Protein AF-A0A183CXK2-F1 (afdb_monomer_lite)

Secondary structure (DSSP, 8-state):
-----------------------------------HHHHHHHHHHHHHHHHHHHHHHHHHHHHHH-TTHHHHHHH-HHHHHHHHHHHHHHHHHHHHHHHHTS-SS-----S-----S----T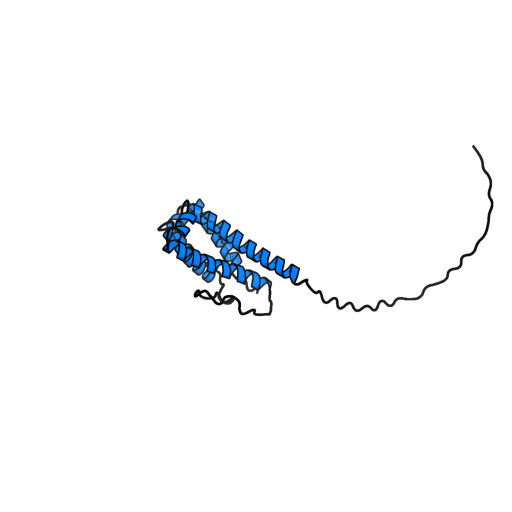TS--HHHHHHHHHHHHHHHHHHHSTTHHHHHHH-HHHHHHHHHHH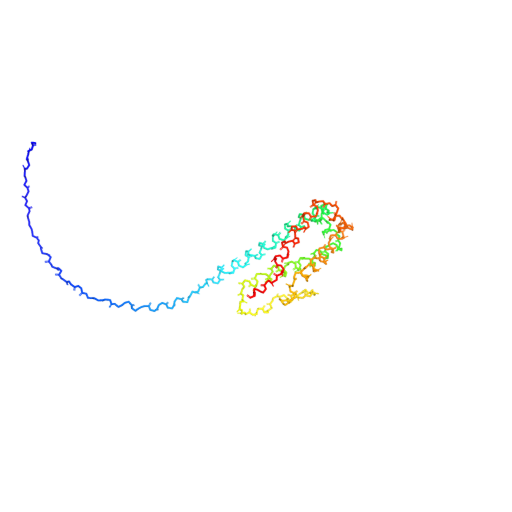HHHHHHH------

Organism: NCBI:txid637853

Sequence (180 aa):
MSAALQNSESNGLVPLPLQGTNDEDSNRNGKSAIDSSEFSGVLQSNLQNCRDTLLDKFENLANQLSAGWKYHITNTEGIREAWLSFEDFYTEICSLGNSINRTRGHSVNSLFSGSQYNQLDENSRTPERCQELLMEKVGAIAGKLLPNWLFAIANTEELAETWNDFERYFQQICVLDRGK

Foldseek 3Di:
DDDDDDDDDDDDDDDDDDDDDDDDDDPPPPPPPPPPVVVVVVLVVQLVVQVVVLVVLLVQLLCVLAPPLVVCLVPPPQLVVLVVVVVVVSNLLSNVLSCVVPDPDDDDDDDDPDDPDDNCPLVNLDLVSLLVVCCVSSVSNSCVSHPVLVVVLVPPPSSVVSVVVSSVSSNVSRHDDPDD

Structure (mmCIF, N/CA/C/O backbone):
data_AF-A0A183CXK2-F1
#
_entry.id   AF-A0A183CXK2-F1
#
loop_
_atom_site.group_PDB
_atom_site.id
_atom_site.type_symbol
_atom_site.label_atom_id
_atom_site.label_alt_id
_atom_site.label_comp_id
_atom_site.label_asym_id
_atom_site.label_entity_id
_atom_site.label_seq_id
_atom_site.pdbx_PDB_ins_code
_atom_site.Cartn_x
_atom_site.Cartn_y
_atom_site.Cartn_z
_atom_site.occupancy
_atom_site.B_iso_or_equiv
_atom_site.auth_seq_id
_atom_site.auth_comp_id
_atom_site.auth_asym_id
_atom_site.auth_atom_id
_atom_site.pdbx_PDB_model_num
ATOM 1 N N . MET A 1 1 ? 93.962 -1.992 2.804 1.00 38.25 1 MET A N 1
ATOM 2 C CA . MET A 1 1 ? 95.111 -2.920 2.737 1.00 38.25 1 MET A CA 1
ATOM 3 C C . MET A 1 1 ? 94.533 -4.245 2.250 1.00 38.25 1 MET A C 1
ATOM 5 O O . MET A 1 1 ? 93.747 -4.817 2.985 1.00 38.25 1 MET A O 1
ATOM 9 N N . SER A 1 2 ? 94.487 -4.465 0.927 1.00 34.78 2 SER A N 1
ATOM 10 C CA . SER A 1 2 ? 95.464 -5.265 0.136 1.00 34.78 2 SER A CA 1
ATOM 11 C C . SER A 1 2 ? 95.323 -6.766 0.443 1.00 34.78 2 SER A C 1
ATOM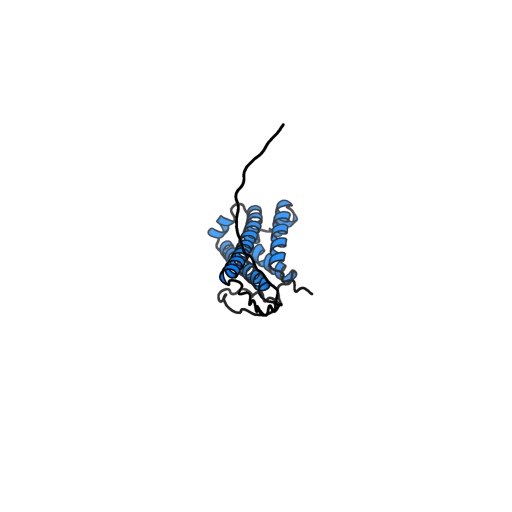 13 O O . SER A 1 2 ? 95.346 -7.100 1.616 1.00 34.78 2 SER A O 1
ATOM 15 N N . ALA A 1 3 ? 95.220 -7.743 -0.464 1.00 35.44 3 ALA A N 1
ATOM 16 C CA . ALA A 1 3 ? 95.180 -7.903 -1.929 1.00 35.44 3 ALA A CA 1
ATOM 17 C C . ALA A 1 3 ? 94.685 -9.372 -2.181 1.00 35.44 3 ALA A C 1
ATOM 19 O O . ALA A 1 3 ? 94.844 -10.190 -1.280 1.00 35.44 3 ALA A O 1
ATOM 20 N N . ALA A 1 4 ? 93.878 -9.699 -3.210 1.00 37.59 4 ALA A N 1
ATOM 21 C CA . ALA A 1 4 ? 94.252 -10.288 -4.530 1.00 37.59 4 ALA A CA 1
ATOM 22 C C . ALA A 1 4 ? 94.964 -11.676 -4.414 1.00 37.59 4 ALA A C 1
ATOM 24 O O . ALA A 1 4 ? 95.868 -11.783 -3.599 1.00 37.59 4 ALA A O 1
ATOM 25 N N . LEU A 1 5 ? 94.681 -12.799 -5.109 1.00 41.25 5 LEU A N 1
ATOM 26 C CA . LEU A 1 5 ? 94.337 -13.182 -6.509 1.00 41.25 5 LEU A CA 1
ATOM 27 C C . LEU A 1 5 ? 94.055 -14.727 -6.520 1.00 41.25 5 LEU A C 1
ATOM 29 O O . LEU A 1 5 ? 94.471 -15.380 -5.570 1.00 41.25 5 LEU A O 1
ATOM 33 N N . GLN A 1 6 ? 93.329 -15.403 -7.436 1.00 41.69 6 GLN A N 1
ATOM 34 C CA . GLN A 1 6 ? 93.589 -15.804 -8.854 1.00 41.69 6 GLN A CA 1
ATOM 35 C C . GLN A 1 6 ? 92.376 -16.700 -9.278 1.00 41.69 6 GLN A C 1
ATOM 37 O O . GLN A 1 6 ? 91.977 -17.532 -8.470 1.00 41.69 6 GLN A O 1
ATOM 42 N N . ASN A 1 7 ? 91.599 -16.522 -10.361 1.00 34.16 7 ASN A N 1
ATOM 43 C CA . ASN A 1 7 ? 91.781 -16.599 -11.833 1.00 34.16 7 ASN A CA 1
ATOM 44 C C . ASN A 1 7 ? 92.072 -17.981 -12.478 1.00 34.16 7 ASN A C 1
ATOM 46 O O . ASN A 1 7 ? 93.158 -18.525 -12.313 1.00 34.16 7 ASN A O 1
ATOM 50 N N . SER A 1 8 ? 91.115 -18.465 -13.294 1.00 36.56 8 SER A N 1
ATOM 51 C CA . SER A 1 8 ? 91.232 -19.070 -14.657 1.00 36.56 8 SER A CA 1
ATOM 52 C C . SER A 1 8 ? 89.792 -19.344 -15.179 1.00 36.56 8 SER A C 1
ATOM 54 O O . SER A 1 8 ? 89.009 -19.951 -14.458 1.00 36.56 8 SER A O 1
ATOM 56 N N . GLU A 1 9 ? 89.236 -18.659 -16.197 1.00 37.38 9 GLU A N 1
ATOM 57 C CA . GLU A 1 9 ? 89.395 -18.772 -17.675 1.00 37.38 9 GLU A CA 1
ATOM 58 C C . GLU A 1 9 ? 89.082 -20.192 -18.225 1.00 37.38 9 GLU A C 1
ATOM 60 O O . GLU A 1 9 ? 89.578 -21.165 -17.681 1.00 37.38 9 GLU A O 1
ATOM 65 N N . SER A 1 10 ? 88.305 -20.436 -19.297 1.00 36.66 10 SER A N 1
ATOM 66 C CA . SER A 1 10 ? 87.917 -19.587 -20.433 1.00 36.66 10 SER A CA 1
ATOM 67 C C . SER A 1 10 ? 86.829 -20.235 -21.333 1.00 36.66 10 SER A C 1
ATOM 69 O O . SER A 1 10 ? 86.645 -21.449 -21.296 1.00 36.66 10 SER A O 1
ATOM 71 N N . ASN A 1 11 ? 86.268 -19.407 -22.233 1.00 33.56 11 ASN A N 1
ATOM 72 C CA . ASN A 1 11 ? 85.633 -19.693 -23.544 1.00 33.56 11 ASN A CA 1
ATOM 73 C C . ASN A 1 11 ? 84.235 -20.359 -23.588 1.00 33.56 11 ASN A C 1
ATOM 75 O O . ASN A 1 11 ? 84.015 -21.400 -22.993 1.00 33.56 11 ASN A O 1
ATOM 79 N N . GLY A 1 12 ? 83.241 -19.894 -24.356 1.00 28.77 12 GLY A N 1
ATOM 80 C CA . GLY A 1 12 ? 83.167 -18.832 -25.364 1.00 28.77 12 GLY A CA 1
ATOM 81 C C . GLY A 1 12 ? 81.924 -19.018 -26.265 1.00 28.77 12 GLY A C 1
ATOM 82 O O . GLY A 1 12 ? 81.328 -20.090 -26.268 1.00 28.77 12 GLY A O 1
ATOM 83 N N . LEU A 1 13 ? 81.620 -17.979 -27.059 1.00 32.19 13 LEU A N 1
ATOM 84 C CA . LEU A 1 13 ? 80.735 -17.912 -28.248 1.00 32.19 13 LEU A CA 1
ATOM 85 C C . LEU A 1 13 ? 79.228 -17.598 -28.081 1.00 32.19 13 LEU A C 1
ATOM 87 O O . LEU A 1 13 ? 78.377 -18.465 -27.918 1.00 32.19 13 LEU A O 1
ATOM 91 N N . VAL A 1 14 ? 78.925 -16.309 -28.288 1.00 41.44 14 VAL A N 1
ATOM 92 C CA . VAL A 1 14 ? 77.687 -15.761 -28.892 1.00 41.44 14 VAL A CA 1
ATOM 93 C C . VAL A 1 14 ? 77.788 -15.919 -30.427 1.00 41.44 14 VAL A C 1
ATOM 95 O O . VAL A 1 14 ? 78.914 -15.953 -30.937 1.00 41.44 14 VAL A O 1
ATOM 98 N N . PRO A 1 15 ? 76.675 -15.985 -31.187 1.00 42.00 15 PRO A N 1
ATOM 99 C CA . PRO A 1 15 ? 76.195 -14.764 -31.864 1.00 42.00 15 PRO A CA 1
ATOM 100 C C . PRO A 1 15 ? 74.652 -14.625 -31.983 1.00 42.00 15 PRO A C 1
ATOM 102 O O . PRO A 1 15 ? 73.935 -15.582 -32.254 1.00 42.00 15 PRO A O 1
ATOM 105 N N . LEU A 1 16 ? 74.167 -13.383 -31.847 1.00 36.50 16 LEU A N 1
ATOM 106 C CA . LEU A 1 16 ? 72.926 -12.850 -32.451 1.00 36.50 16 LEU A CA 1
ATOM 107 C C . LEU A 1 16 ? 73.186 -12.536 -33.944 1.00 36.50 16 LEU A C 1
ATOM 109 O O . LEU A 1 16 ? 74.352 -12.307 -34.285 1.00 36.50 16 LEU A O 1
ATOM 113 N N . PRO A 1 17 ? 72.163 -12.463 -34.832 1.00 41.72 17 PRO A N 1
ATOM 114 C CA . PRO A 1 17 ? 71.550 -11.148 -35.116 1.00 41.72 17 PRO A CA 1
ATOM 115 C C . PRO A 1 17 ? 70.066 -11.099 -35.599 1.00 41.72 17 PRO A C 1
ATOM 117 O O . PRO A 1 17 ? 69.574 -11.994 -36.273 1.00 41.72 17 PRO A O 1
ATOM 120 N N . LEU A 1 18 ? 69.449 -9.938 -35.304 1.00 32.34 18 LEU A N 1
ATOM 121 C CA . LEU A 1 18 ? 68.562 -9.057 -36.112 1.00 32.34 18 LEU A CA 1
ATOM 122 C C . LEU A 1 18 ? 67.118 -9.446 -36.543 1.00 32.34 18 LEU A C 1
ATOM 124 O O . LEU A 1 18 ? 66.900 -10.203 -37.476 1.00 32.34 18 LEU A O 1
ATOM 128 N N . GLN A 1 19 ? 66.167 -8.744 -35.897 1.00 35.06 19 GLN A N 1
ATOM 129 C CA . GLN A 1 19 ? 65.009 -7.957 -36.400 1.00 35.06 19 GLN A CA 1
ATOM 130 C C . GLN A 1 19 ? 64.221 -8.377 -37.664 1.00 35.06 19 GLN A C 1
ATOM 132 O O . GLN A 1 19 ? 64.765 -8.434 -38.760 1.00 35.06 19 GLN A O 1
ATOM 137 N N . GLY A 1 20 ? 62.882 -8.419 -37.527 1.00 29.88 20 GLY A N 1
ATOM 138 C CA . GLY A 1 20 ? 61.925 -8.403 -38.645 1.00 29.88 20 GLY A CA 1
ATOM 139 C C . GLY A 1 20 ? 60.448 -8.290 -38.220 1.00 29.88 20 GLY A C 1
ATOM 140 O O . GLY A 1 20 ? 59.851 -9.289 -37.854 1.00 29.88 20 GLY A O 1
ATOM 141 N N . THR A 1 21 ? 59.935 -7.052 -38.257 1.00 34.66 21 THR A N 1
ATOM 142 C CA . THR A 1 21 ? 58.572 -6.549 -38.581 1.00 34.66 21 THR A CA 1
ATOM 143 C C . THR A 1 21 ? 57.274 -7.152 -38.005 1.00 34.66 21 THR A C 1
ATOM 145 O O . THR A 1 21 ? 57.010 -8.346 -38.052 1.00 34.66 21 THR A O 1
ATOM 148 N N . ASN A 1 22 ? 56.433 -6.205 -37.568 1.00 44.59 22 ASN A N 1
ATOM 149 C CA . ASN A 1 22 ? 54.997 -6.243 -37.273 1.00 44.59 22 ASN A CA 1
ATOM 150 C C . ASN A 1 22 ? 54.146 -7.023 -38.291 1.00 44.59 22 ASN A C 1
ATOM 152 O O . ASN A 1 22 ? 54.427 -6.915 -39.477 1.00 44.59 22 ASN A O 1
ATOM 156 N N . ASP A 1 23 ? 53.085 -7.682 -37.803 1.00 37.97 23 ASP A N 1
ATOM 157 C CA . ASP A 1 23 ? 51.726 -7.724 -38.383 1.00 37.97 23 ASP A CA 1
ATOM 158 C C . ASP A 1 23 ? 50.793 -8.478 -37.403 1.00 37.97 23 ASP A C 1
ATOM 160 O O . ASP A 1 23 ? 50.648 -9.700 -37.448 1.00 37.97 23 ASP A O 1
ATOM 164 N N . GLU A 1 24 ? 50.189 -7.752 -36.454 1.00 38.69 24 GLU A N 1
ATOM 165 C CA . GLU A 1 24 ? 49.072 -8.261 -35.645 1.00 38.69 24 GLU A CA 1
ATOM 166 C C . GLU A 1 24 ? 47.761 -8.061 -36.414 1.00 38.69 24 GLU A C 1
ATOM 168 O O . GLU A 1 24 ? 47.081 -7.047 -36.273 1.00 38.69 24 GLU A O 1
ATOM 173 N N . ASP A 1 25 ? 47.389 -9.068 -37.202 1.00 45.12 25 ASP A N 1
ATOM 174 C CA . ASP A 1 25 ? 46.009 -9.287 -37.627 1.00 45.12 25 ASP A CA 1
ATOM 175 C C . ASP A 1 25 ? 45.363 -10.282 -36.653 1.00 45.12 25 ASP A C 1
ATOM 177 O O . ASP A 1 25 ? 45.612 -11.490 -36.669 1.00 45.12 25 ASP A O 1
ATOM 181 N N . SER A 1 26 ? 44.525 -9.783 -35.749 1.00 42.50 26 SER A N 1
ATOM 182 C CA . SER A 1 26 ? 43.564 -10.619 -35.027 1.00 42.50 26 SER A CA 1
ATOM 183 C C . SER A 1 26 ? 42.317 -9.820 -34.700 1.00 42.50 26 SER A C 1
ATOM 185 O O . SER A 1 26 ? 42.105 -9.315 -33.600 1.00 42.50 26 SER A O 1
ATOM 187 N N . ASN A 1 27 ? 41.472 -9.767 -35.725 1.00 44.44 27 ASN A N 1
ATOM 188 C CA . ASN A 1 27 ? 40.037 -9.557 -35.684 1.00 44.44 27 ASN A CA 1
ATOM 189 C C . ASN A 1 27 ? 39.384 -10.358 -34.535 1.00 44.44 27 ASN A C 1
ATOM 191 O O . ASN A 1 27 ? 38.940 -11.494 -34.711 1.00 44.44 27 ASN A O 1
ATOM 195 N N . ARG A 1 28 ? 39.322 -9.775 -33.332 1.00 41.19 28 ARG A N 1
ATOM 196 C CA . ARG A 1 28 ? 38.455 -10.254 -32.253 1.00 41.19 28 ARG A CA 1
ATOM 197 C C . ARG A 1 28 ? 37.109 -9.557 -32.373 1.00 41.19 28 ARG A C 1
ATOM 199 O O . ARG A 1 28 ? 36.839 -8.570 -31.697 1.00 41.19 28 ARG A O 1
ATOM 206 N N . ASN A 1 29 ? 36.229 -10.157 -33.169 1.00 41.50 29 ASN A N 1
ATOM 207 C CA . ASN A 1 29 ? 34.791 -10.080 -32.934 1.00 41.50 29 ASN A CA 1
ATOM 208 C C . ASN A 1 29 ? 34.483 -10.751 -31.584 1.00 41.50 29 ASN A C 1
ATOM 210 O O . ASN A 1 29 ? 34.050 -11.900 -31.510 1.00 41.50 29 ASN A O 1
ATOM 214 N N . GLY A 1 30 ? 34.747 -10.026 -30.496 1.00 39.34 30 GLY A N 1
ATOM 215 C CA . GLY A 1 30 ? 34.299 -10.360 -29.154 1.00 39.34 30 GLY A CA 1
ATOM 216 C C . GLY A 1 30 ? 32.800 -10.128 -29.064 1.00 39.34 30 GLY A C 1
ATOM 217 O O . GLY A 1 30 ? 32.350 -9.103 -28.562 1.00 39.34 30 GLY A O 1
ATOM 218 N N . LYS A 1 31 ? 32.015 -11.078 -29.576 1.00 46.34 31 LYS A N 1
ATOM 219 C CA . LYS A 1 31 ? 30.603 -11.208 -29.229 1.00 46.34 31 LYS A CA 1
ATOM 220 C C . LYS A 1 31 ? 30.561 -11.487 -27.728 1.00 46.34 31 LYS A C 1
ATOM 222 O O . LYS A 1 31 ? 30.781 -12.620 -27.312 1.00 46.34 31 LYS A O 1
ATOM 227 N N . SER A 1 32 ? 30.370 -10.435 -26.932 1.00 44.59 32 SER A N 1
ATOM 228 C CA . SER A 1 32 ? 30.143 -10.532 -25.492 1.00 44.59 32 SER A CA 1
ATOM 229 C C . SER A 1 32 ? 28.878 -11.359 -25.282 1.00 44.59 32 SER A C 1
ATOM 231 O O . SER A 1 32 ? 27.757 -10.867 -25.409 1.00 44.59 32 SER A O 1
ATOM 233 N N . ALA A 1 33 ? 29.066 -12.657 -25.063 1.00 47.78 33 ALA A N 1
ATOM 234 C CA . ALA A 1 33 ? 28.062 -13.495 -24.450 1.00 47.78 33 ALA A CA 1
ATOM 235 C C . ALA A 1 33 ? 28.012 -13.056 -22.988 1.00 47.78 33 ALA A C 1
ATOM 237 O O . ALA A 1 33 ? 28.769 -13.552 -22.159 1.00 47.78 33 ALA A O 1
ATOM 238 N N . ILE A 1 34 ? 27.171 -12.062 -22.700 1.00 54.00 34 ILE A N 1
ATOM 239 C CA . ILE A 1 34 ? 26.709 -11.830 -21.336 1.00 54.00 34 ILE A CA 1
ATOM 240 C C . ILE A 1 34 ? 26.131 -13.169 -20.880 1.00 54.00 34 ILE A C 1
ATOM 242 O O . ILE A 1 34 ? 25.234 -13.710 -21.535 1.00 54.00 34 ILE A O 1
ATOM 246 N N . ASP A 1 35 ? 26.710 -13.731 -19.824 1.00 46.88 35 ASP A N 1
ATOM 247 C CA . ASP A 1 35 ? 26.284 -14.999 -19.256 1.00 46.88 35 ASP A CA 1
ATOM 248 C C . ASP A 1 35 ? 24.813 -14.866 -18.841 1.00 46.88 35 ASP A C 1
ATOM 250 O O . ASP A 1 35 ? 24.444 -14.100 -17.947 1.00 46.88 35 ASP A O 1
ATOM 254 N N . SER A 1 36 ? 23.940 -15.577 -19.555 1.00 50.31 36 SER A N 1
ATOM 255 C CA . SER A 1 36 ? 22.491 -15.509 -19.360 1.00 50.31 36 SER A CA 1
ATOM 256 C C . SER A 1 36 ? 22.079 -15.906 -17.935 1.00 50.31 36 SER A C 1
ATOM 258 O O . SER A 1 36 ? 20.968 -15.573 -17.510 1.00 50.31 36 SER A O 1
ATOM 260 N N . SER A 1 37 ? 22.949 -16.612 -17.202 1.00 52.84 37 SER A N 1
ATOM 261 C CA . SER A 1 37 ? 22.730 -17.006 -15.810 1.00 52.84 37 SER A CA 1
ATOM 262 C C . SER A 1 37 ? 22.932 -15.844 -14.826 1.00 52.84 37 SER A C 1
ATOM 264 O O . SER A 1 37 ? 22.092 -15.636 -13.950 1.00 52.84 37 SER A O 1
ATOM 266 N N . GLU A 1 38 ? 23.955 -15.012 -15.030 1.00 53.50 38 GLU A N 1
ATOM 267 C CA . GLU A 1 38 ? 24.257 -13.841 -14.194 1.00 53.50 38 GLU A CA 1
ATOM 268 C C . GLU A 1 38 ? 23.194 -12.743 -14.371 1.00 53.50 38 GLU A C 1
ATOM 270 O O . GLU A 1 38 ? 22.691 -12.174 -13.401 1.00 53.50 38 GLU A O 1
ATOM 275 N N . PHE A 1 39 ? 22.737 -12.535 -15.610 1.00 54.91 39 PHE A N 1
ATOM 276 C CA . PHE A 1 39 ? 21.647 -11.606 -15.924 1.00 54.91 39 PHE A CA 1
ATOM 277 C C . PHE A 1 39 ? 20.302 -12.022 -15.303 1.00 54.91 39 PHE A C 1
ATOM 279 O O . PHE A 1 39 ? 19.529 -11.176 -14.847 1.00 54.91 39 PHE A O 1
ATOM 286 N N . SER A 1 40 ? 20.021 -13.328 -15.258 1.00 57.69 40 SER A N 1
ATOM 287 C CA . SER A 1 40 ? 18.808 -13.853 -14.617 1.00 57.69 40 SER A CA 1
ATOM 288 C C . SER A 1 40 ? 18.852 -13.667 -13.096 1.00 57.69 40 SER A C 1
ATOM 290 O O . SER A 1 40 ? 17.837 -13.307 -12.500 1.00 57.69 40 SER A O 1
ATOM 292 N N . GLY A 1 41 ? 20.031 -13.823 -12.482 1.00 55.84 41 GLY A N 1
ATOM 293 C CA . GLY A 1 41 ? 20.243 -13.577 -11.053 1.00 55.84 41 GLY A CA 1
ATOM 294 C C . GLY A 1 41 ? 20.018 -12.116 -10.647 1.00 55.84 41 GLY A C 1
ATOM 295 O O . GLY A 1 41 ? 19.328 -11.854 -9.663 1.00 55.84 41 GLY A O 1
ATOM 296 N N . VAL A 1 42 ? 20.525 -11.160 -11.433 1.00 59.91 42 VAL A N 1
ATOM 297 C CA . VAL A 1 42 ? 20.346 -9.714 -11.181 1.00 59.91 42 VAL A CA 1
ATOM 298 C C . VAL A 1 42 ? 18.887 -9.273 -11.353 1.00 59.91 42 VAL A C 1
ATOM 300 O O . VAL A 1 42 ? 18.387 -8.434 -10.607 1.00 59.91 42 VAL A O 1
ATOM 303 N N . LEU A 1 43 ? 18.162 -9.846 -12.316 1.00 57.19 43 LEU A N 1
ATOM 304 C CA . LEU A 1 43 ? 16.743 -9.537 -12.501 1.00 57.19 43 LEU A CA 1
ATOM 305 C C . LEU A 1 43 ? 15.903 -9.994 -11.304 1.00 57.19 43 LEU A C 1
ATOM 307 O O . LEU A 1 43 ? 15.017 -9.274 -10.842 1.00 57.19 43 LEU A O 1
ATOM 311 N N . GLN A 1 44 ? 16.186 -11.199 -10.811 1.00 59.97 44 GLN A N 1
ATOM 312 C CA . GLN A 1 44 ? 15.468 -11.776 -9.686 1.00 59.97 44 GLN A CA 1
ATOM 313 C C . GLN A 1 44 ? 15.769 -11.031 -8.381 1.00 59.97 44 GLN A C 1
ATOM 315 O O . GLN A 1 44 ? 14.851 -10.817 -7.590 1.00 59.97 44 GLN A O 1
ATOM 320 N N . SER A 1 45 ? 17.006 -10.566 -8.178 1.00 65.56 45 SER A N 1
ATOM 321 C CA . SER A 1 45 ? 17.351 -9.747 -7.012 1.00 65.56 45 SER A CA 1
ATOM 322 C C . SER A 1 45 ? 16.688 -8.369 -7.053 1.00 65.56 45 SER A C 1
ATOM 324 O O . SER A 1 45 ? 16.132 -7.943 -6.047 1.00 65.56 45 SER A O 1
ATOM 326 N N . ASN A 1 46 ? 16.643 -7.697 -8.208 1.00 74.06 46 ASN A N 1
ATOM 327 C CA . ASN A 1 46 ? 15.956 -6.407 -8.337 1.00 74.06 46 ASN A CA 1
ATOM 328 C C . ASN A 1 46 ? 14.437 -6.525 -8.127 1.00 74.06 46 ASN A C 1
ATOM 330 O O . ASN A 1 46 ? 13.815 -5.633 -7.545 1.00 74.06 46 ASN A O 1
ATOM 334 N N . LEU A 1 47 ? 13.830 -7.636 -8.558 1.00 77.75 47 LEU A N 1
ATOM 335 C CA . LEU A 1 47 ? 12.421 -7.933 -8.292 1.00 77.75 47 LEU A CA 1
ATOM 336 C C . LEU A 1 47 ? 12.154 -8.144 -6.807 1.00 77.75 47 LEU A C 1
ATOM 338 O O . LEU A 1 47 ? 11.209 -7.565 -6.270 1.00 77.75 47 LEU A O 1
ATOM 342 N N . GLN A 1 48 ? 12.987 -8.953 -6.158 1.00 80.56 48 GLN A N 1
ATOM 343 C CA . GLN A 1 48 ? 12.849 -9.232 -4.737 1.00 80.56 48 GLN A CA 1
ATOM 344 C C . GLN A 1 48 ? 13.054 -7.958 -3.910 1.00 80.56 48 GLN A C 1
ATOM 346 O O . GLN A 1 48 ? 12.205 -7.626 -3.093 1.00 80.56 48 GLN A O 1
ATOM 351 N N . ASN A 1 49 ? 14.079 -7.165 -4.231 1.00 87.50 49 ASN A N 1
ATOM 352 C CA . ASN A 1 49 ? 14.348 -5.888 -3.573 1.00 87.50 49 ASN A CA 1
ATOM 353 C C . ASN A 1 49 ? 13.181 -4.896 -3.716 1.00 87.50 49 ASN A C 1
ATOM 355 O O . ASN A 1 49 ? 12.861 -4.194 -2.758 1.00 87.50 49 ASN A O 1
ATOM 359 N N . CYS A 1 50 ? 12.532 -4.841 -4.889 1.00 91.12 50 CYS A N 1
ATOM 360 C CA . CYS A 1 50 ? 11.349 -4.001 -5.103 1.00 91.12 50 CYS A CA 1
ATOM 361 C C . CYS A 1 50 ? 10.202 -4.396 -4.170 1.00 91.12 50 CYS A C 1
ATOM 363 O O . CYS A 1 50 ? 9.634 -3.550 -3.480 1.00 91.12 50 CYS A O 1
ATOM 365 N N . ARG A 1 51 ? 9.883 -5.695 -4.132 1.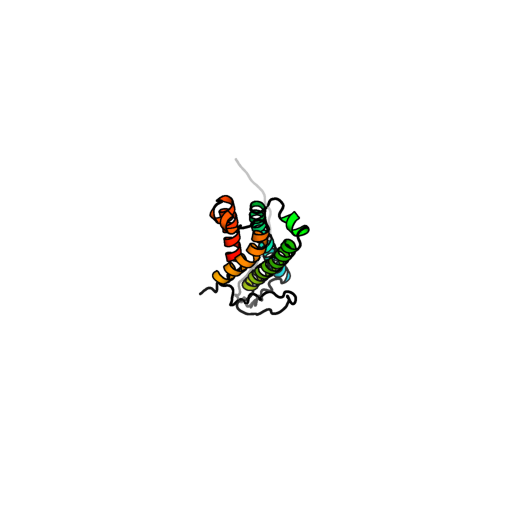00 92.50 51 ARG A N 1
ATOM 366 C CA . ARG A 1 51 ? 8.796 -6.223 -3.301 1.00 92.50 51 ARG A CA 1
ATOM 367 C C . ARG A 1 51 ? 9.086 -6.031 -1.822 1.00 92.50 51 ARG A C 1
ATOM 369 O O . ARG A 1 51 ? 8.225 -5.527 -1.114 1.00 92.50 51 ARG A O 1
ATOM 376 N N . ASP A 1 52 ? 10.293 -6.372 -1.384 1.00 93.44 52 ASP A N 1
ATOM 377 C CA . ASP A 1 52 ? 10.692 -6.278 0.018 1.00 93.44 52 ASP A CA 1
ATOM 378 C C . ASP A 1 52 ? 10.643 -4.827 0.505 1.00 93.44 52 ASP A C 1
ATOM 380 O O . ASP A 1 52 ? 10.066 -4.550 1.551 1.00 93.44 52 ASP A O 1
ATOM 384 N N . THR A 1 53 ? 11.160 -3.880 -0.286 1.00 94.19 53 THR A N 1
ATOM 385 C CA . THR A 1 53 ? 11.132 -2.453 0.078 1.00 94.19 53 THR A CA 1
ATOM 386 C C . THR A 1 53 ? 9.707 -1.897 0.099 1.00 94.19 53 THR A C 1
ATOM 388 O O . THR A 1 53 ? 9.357 -1.123 0.990 1.00 94.19 53 THR A O 1
ATOM 391 N N . LEU A 1 54 ? 8.865 -2.279 -0.869 1.00 95.19 54 LEU A N 1
ATOM 392 C CA . LEU A 1 54 ? 7.465 -1.855 -0.897 1.00 95.19 54 LEU A CA 1
ATOM 393 C C . LEU A 1 54 ? 6.696 -2.399 0.310 1.00 95.19 54 LEU A C 1
ATOM 395 O O . LEU A 1 54 ? 5.937 -1.658 0.935 1.00 95.19 54 LEU A O 1
ATOM 399 N N . LEU A 1 55 ? 6.897 -3.678 0.632 1.00 96.06 55 LEU A N 1
ATOM 400 C CA . LEU A 1 55 ? 6.252 -4.341 1.760 1.00 96.06 55 LEU A CA 1
ATOM 401 C C . LEU A 1 55 ? 6.716 -3.777 3.099 1.00 96.06 55 LEU A C 1
ATOM 403 O O . LEU A 1 55 ? 5.875 -3.571 3.965 1.00 96.06 55 LEU A O 1
ATOM 407 N N . ASP A 1 56 ? 8.003 -3.473 3.255 1.00 97.19 56 ASP A N 1
ATOM 408 C CA . ASP A 1 56 ? 8.540 -2.830 4.458 1.00 97.19 56 ASP A CA 1
ATOM 409 C C . ASP A 1 56 ? 7.885 -1.460 4.703 1.00 97.19 56 ASP A C 1
ATOM 411 O O . ASP A 1 56 ? 7.348 -1.187 5.779 1.00 97.19 56 ASP A O 1
ATOM 415 N N . LYS A 1 57 ? 7.812 -0.620 3.664 1.00 97.50 57 LYS A N 1
ATOM 416 C CA . LYS A 1 57 ? 7.149 0.690 3.750 1.00 97.50 57 LYS A CA 1
ATOM 417 C C . LYS A 1 57 ? 5.649 0.565 4.018 1.00 97.50 57 LYS A C 1
ATOM 419 O O . LYS A 1 57 ? 5.109 1.317 4.831 1.00 97.50 57 LYS A O 1
ATOM 424 N N . PHE A 1 58 ? 4.977 -0.392 3.374 1.00 97.25 58 PHE A N 1
ATOM 425 C CA . PHE A 1 58 ? 3.570 -0.671 3.650 1.00 97.25 58 PHE A CA 1
ATOM 426 C C . PHE A 1 58 ? 3.362 -1.158 5.088 1.00 97.25 58 PHE A C 1
ATOM 428 O O . PHE A 1 58 ? 2.423 -0.721 5.744 1.00 97.25 58 PHE A O 1
ATOM 435 N N . GLU A 1 59 ? 4.222 -2.041 5.596 1.00 96.94 59 GLU A N 1
ATOM 436 C CA . GLU A 1 59 ? 4.137 -2.559 6.961 1.00 96.94 59 GLU A CA 1
ATOM 437 C C . GLU A 1 59 ? 4.277 -1.434 7.989 1.00 96.94 59 GLU A C 1
ATOM 439 O O . GLU A 1 59 ? 3.494 -1.382 8.940 1.00 96.94 59 GLU A O 1
ATOM 444 N N . ASN A 1 60 ? 5.198 -0.494 7.765 1.00 96.56 60 ASN A N 1
ATOM 445 C CA . ASN A 1 60 ? 5.336 0.694 8.605 1.00 96.56 60 ASN A CA 1
ATOM 446 C C . ASN A 1 60 ? 4.050 1.533 8.620 1.00 96.56 60 ASN A C 1
ATOM 448 O O . ASN A 1 60 ? 3.552 1.860 9.696 1.00 96.56 60 ASN A O 1
ATOM 452 N N . LEU A 1 61 ? 3.454 1.804 7.454 1.00 96.94 61 LEU A N 1
ATOM 453 C CA . LEU A 1 61 ? 2.163 2.494 7.359 1.00 96.94 61 LEU A CA 1
ATOM 454 C C . LEU A 1 61 ? 1.036 1.712 8.060 1.00 96.94 61 LEU A C 1
ATOM 456 O O . LEU A 1 61 ? 0.264 2.269 8.838 1.00 96.94 61 LEU A O 1
ATOM 460 N N . ALA A 1 62 ? 0.930 0.409 7.808 1.00 96.75 62 ALA A N 1
ATOM 461 C CA . ALA A 1 62 ? -0.140 -0.429 8.335 1.00 96.75 62 ALA A CA 1
ATOM 462 C C . ALA A 1 62 ? -0.070 -0.574 9.863 1.00 96.75 62 ALA A C 1
ATOM 464 O O . ALA A 1 62 ? -1.111 -0.586 10.520 1.00 96.75 62 ALA A O 1
ATOM 465 N N . ASN A 1 63 ? 1.136 -0.611 10.436 1.00 96.44 63 ASN A N 1
ATOM 466 C CA . ASN A 1 63 ? 1.343 -0.605 11.884 1.00 96.44 63 ASN A CA 1
ATOM 467 C C . ASN A 1 63 ? 0.853 0.695 12.543 1.00 96.44 63 ASN A C 1
ATOM 469 O O . ASN A 1 63 ? 0.343 0.635 13.661 1.00 96.44 63 ASN A O 1
ATOM 473 N N . GLN A 1 64 ? 0.946 1.837 11.852 1.00 95.31 64 GLN A N 1
ATOM 474 C CA . GLN A 1 64 ? 0.397 3.115 12.328 1.00 95.31 64 GLN A CA 1
ATOM 475 C C . GLN A 1 64 ? -1.133 3.162 12.228 1.00 95.31 64 GLN A C 1
ATOM 477 O O . GLN A 1 64 ? -1.806 3.736 13.082 1.00 95.31 64 GLN A O 1
ATOM 482 N N . LEU A 1 65 ? -1.705 2.535 11.196 1.00 94.69 65 LEU A N 1
ATOM 483 C CA . LEU A 1 65 ? -3.157 2.480 11.007 1.00 94.69 65 LEU A CA 1
ATOM 484 C C . LEU A 1 65 ? -3.843 1.533 11.997 1.00 94.69 65 LEU A C 1
ATOM 486 O O . LEU A 1 65 ? -4.945 1.812 12.464 1.00 94.69 65 LEU A O 1
ATOM 490 N N . SER A 1 66 ? -3.225 0.388 12.286 1.00 95.31 66 SER A N 1
ATOM 491 C CA . SER A 1 66 ? -3.793 -0.630 13.164 1.00 95.31 66 SER A CA 1
ATOM 492 C C . SER A 1 66 ? -2.703 -1.548 13.712 1.00 95.31 66 SER A C 1
ATOM 494 O O . SER A 1 66 ? -2.093 -2.341 12.985 1.00 95.31 66 SER A O 1
ATOM 496 N N . ALA A 1 67 ? -2.507 -1.497 15.031 1.00 91.06 67 ALA A N 1
ATOM 497 C CA . ALA A 1 67 ? -1.675 -2.467 15.726 1.00 91.06 67 ALA A CA 1
ATOM 498 C C . ALA A 1 67 ? -2.244 -3.881 15.502 1.00 91.06 67 ALA A C 1
ATOM 500 O O . ALA A 1 67 ? -3.366 -4.184 15.901 1.00 91.06 67 ALA A O 1
ATOM 501 N N . GLY A 1 68 ? -1.466 -4.752 14.853 1.00 91.81 68 GLY A N 1
ATOM 502 C CA . GLY A 1 68 ? -1.907 -6.107 14.520 1.00 91.81 68 GLY A CA 1
ATOM 503 C C . GLY A 1 68 ? -2.657 -6.237 13.189 1.00 91.81 68 GLY A C 1
ATOM 504 O O . GLY A 1 68 ? -3.372 -7.219 13.003 1.00 91.81 68 GLY A O 1
ATOM 505 N N . TRP A 1 69 ? -2.470 -5.326 12.228 1.00 96.00 69 TRP A N 1
ATOM 506 C CA . TRP A 1 69 ? -3.054 -5.422 10.877 1.00 96.00 69 TRP A CA 1
ATOM 507 C C . TRP A 1 69 ? -2.908 -6.812 10.214 1.00 96.00 69 TRP A C 1
ATOM 509 O O . TRP A 1 69 ? -3.837 -7.289 9.561 1.00 96.00 69 TRP A O 1
ATOM 519 N N . LYS A 1 70 ? -1.795 -7.523 10.450 1.00 96.88 70 LYS A N 1
ATOM 520 C CA . LYS A 1 70 ? -1.573 -8.909 9.982 1.00 96.88 70 LYS A CA 1
ATOM 521 C C . LYS A 1 70 ? -2.611 -9.901 10.535 1.00 96.88 70 LYS A C 1
ATOM 523 O O . LYS A 1 70 ? -3.068 -10.799 9.824 1.00 96.88 70 LYS A O 1
ATOM 528 N N . TYR A 1 71 ? -3.032 -9.731 11.790 1.00 96.81 71 TYR A N 1
ATOM 529 C CA . TYR A 1 71 ? -4.121 -10.517 12.375 1.00 96.81 71 TYR A CA 1
ATOM 530 C C . TYR A 1 71 ? -5.444 -10.220 11.661 1.00 96.81 71 TYR A C 1
ATOM 532 O O . TYR A 1 71 ? -6.180 -11.139 11.305 1.00 96.81 71 TYR A O 1
ATOM 540 N N . HIS A 1 72 ? -5.721 -8.949 11.371 1.00 95.31 72 HIS A N 1
ATOM 541 C CA . HIS A 1 72 ? -6.928 -8.558 10.645 1.00 95.31 72 HIS A CA 1
ATOM 542 C C . HIS A 1 72 ? -6.980 -9.124 9.219 1.00 95.31 72 HIS A C 1
ATOM 544 O O . HIS A 1 72 ? -8.040 -9.577 8.797 1.00 95.31 72 HIS A O 1
ATOM 550 N N . ILE A 1 73 ? -5.854 -9.197 8.504 1.00 95.56 73 ILE A N 1
ATOM 551 C CA . ILE A 1 73 ? -5.790 -9.870 7.192 1.00 95.56 73 ILE A CA 1
ATOM 552 C C . ILE A 1 73 ? -6.155 -11.348 7.297 1.00 95.56 73 ILE A C 1
ATOM 554 O O . ILE A 1 73 ? -6.881 -11.869 6.459 1.00 95.56 73 ILE A O 1
ATOM 558 N N . THR A 1 74 ? -5.656 -12.040 8.316 1.00 95.12 74 THR A N 1
ATOM 559 C CA . THR A 1 74 ? -5.861 -13.490 8.446 1.00 95.12 74 THR A CA 1
ATOM 560 C C . THR A 1 74 ? -7.246 -13.863 8.979 1.00 95.12 74 THR A C 1
ATOM 562 O O . THR A 1 74 ? -7.684 -14.989 8.759 1.00 95.12 74 THR A O 1
ATOM 565 N N . ASN A 1 75 ? -7.955 -12.935 9.633 1.00 96.56 75 ASN A N 1
ATOM 566 C CA . ASN A 1 75 ? -9.218 -13.220 10.329 1.00 96.56 75 ASN A CA 1
ATOM 567 C C . ASN A 1 75 ? -10.438 -12.459 9.787 1.00 96.56 75 ASN A C 1
ATOM 569 O O . ASN A 1 75 ? -11.565 -12.817 10.123 1.00 96.56 75 ASN A O 1
ATOM 573 N N . THR A 1 76 ? -10.253 -11.441 8.943 1.00 96.50 76 THR A N 1
ATOM 574 C CA . THR A 1 76 ? -11.356 -10.650 8.381 1.00 96.50 76 THR A CA 1
ATOM 575 C C . THR A 1 76 ? -11.386 -10.798 6.866 1.00 96.50 76 THR A C 1
ATOM 577 O O . THR A 1 76 ? -10.531 -10.256 6.167 1.00 96.50 76 THR A O 1
ATOM 580 N N . GLU A 1 77 ? -12.411 -11.474 6.343 1.00 95.81 77 GLU A N 1
ATOM 581 C CA . GLU A 1 77 ? -12.535 -11.786 4.911 1.00 95.81 77 GLU A CA 1
ATOM 582 C C . GLU A 1 77 ? -12.387 -10.555 4.011 1.00 95.81 77 GLU A C 1
ATOM 584 O O . GLU A 1 77 ? -11.559 -10.556 3.106 1.00 95.81 77 GLU A O 1
ATOM 589 N N . GLY A 1 78 ? -13.083 -9.460 4.321 1.00 94.38 78 GLY A N 1
ATOM 590 C CA . GLY A 1 78 ? -12.990 -8.248 3.507 1.00 94.38 78 GLY A CA 1
ATOM 591 C C . GLY A 1 78 ? -11.612 -7.570 3.532 1.00 94.38 78 GLY A C 1
ATOM 592 O O . GLY A 1 78 ? -11.282 -6.859 2.589 1.00 94.38 78 GLY A O 1
ATOM 593 N N . ILE A 1 79 ? -10.814 -7.745 4.591 1.00 95.50 79 ILE A N 1
ATOM 594 C CA . ILE A 1 79 ? -9.439 -7.214 4.658 1.00 95.50 79 ILE A CA 1
ATOM 595 C C . ILE A 1 79 ? -8.496 -8.149 3.900 1.00 95.50 79 ILE A C 1
ATOM 597 O O . ILE A 1 79 ? -7.642 -7.680 3.155 1.00 95.50 79 ILE A O 1
ATOM 601 N N . ARG A 1 80 ? -8.700 -9.463 4.029 1.00 97.25 80 ARG A N 1
ATOM 602 C CA . ARG A 1 80 ? -7.986 -10.489 3.265 1.00 97.25 80 ARG A CA 1
ATOM 603 C C . ARG A 1 80 ? -8.132 -10.289 1.757 1.00 97.25 80 ARG A C 1
ATOM 605 O O . ARG A 1 80 ? -7.139 -10.323 1.048 1.00 97.25 80 ARG A O 1
ATOM 612 N N . GLU A 1 81 ? -9.347 -10.059 1.267 1.00 96.25 81 GLU A N 1
ATOM 613 C CA . GLU A 1 81 ? -9.603 -9.818 -0.161 1.00 96.25 81 GLU A CA 1
ATOM 614 C C . GLU A 1 81 ? -8.908 -8.547 -0.664 1.00 96.25 81 GLU A C 1
ATOM 616 O O . GLU A 1 81 ? -8.278 -8.558 -1.721 1.00 96.25 81 GLU A O 1
ATOM 621 N N . ALA A 1 82 ? -8.970 -7.463 0.117 1.00 96.19 82 ALA A N 1
ATOM 622 C CA . ALA A 1 82 ? -8.268 -6.223 -0.205 1.00 96.19 82 ALA A CA 1
ATOM 623 C C . ALA A 1 82 ? -6.742 -6.425 -0.228 1.00 96.19 82 ALA A C 1
ATOM 625 O O . ALA A 1 82 ? -6.071 -5.912 -1.121 1.00 96.19 82 ALA A O 1
ATOM 626 N N . TRP A 1 83 ? -6.208 -7.214 0.710 1.00 96.69 83 TRP A N 1
ATOM 627 C CA . TRP A 1 83 ? -4.797 -7.591 0.747 1.00 96.69 83 TRP A CA 1
ATOM 628 C C . TRP A 1 83 ? -4.373 -8.388 -0.487 1.00 96.69 83 TRP A C 1
ATOM 630 O O . TRP A 1 83 ? -3.399 -8.012 -1.126 1.00 96.69 83 TRP A O 1
ATOM 640 N N . LEU A 1 84 ? -5.121 -9.427 -0.872 1.00 95.12 84 LEU A N 1
ATOM 641 C CA . LEU A 1 84 ? -4.809 -10.223 -2.067 1.00 95.12 84 LEU A CA 1
ATOM 642 C C . LEU A 1 84 ? -4.817 -9.357 -3.338 1.00 95.12 84 LEU A C 1
ATOM 644 O O . LEU A 1 84 ? -3.921 -9.468 -4.170 1.00 95.12 84 LEU A O 1
ATOM 648 N N . SER A 1 85 ? -5.775 -8.429 -3.463 1.00 93.75 85 SER A N 1
ATOM 649 C CA . SER A 1 85 ? -5.793 -7.489 -4.591 1.00 93.75 85 SER A CA 1
ATOM 650 C C . SER A 1 85 ? -4.589 -6.540 -4.594 1.00 93.75 85 SER A C 1
ATOM 652 O O . SER A 1 85 ? -4.102 -6.186 -5.669 1.00 93.75 85 SER A O 1
ATOM 654 N N . PHE A 1 86 ? -4.119 -6.103 -3.423 1.00 95.19 86 PHE A N 1
ATOM 655 C CA . PHE A 1 86 ? -2.906 -5.294 -3.305 1.00 95.19 86 PHE A CA 1
ATOM 656 C C . PHE A 1 86 ? -1.643 -6.109 -3.615 1.00 95.19 86 PHE A C 1
ATOM 658 O O . PHE A 1 86 ? -0.747 -5.594 -4.280 1.00 95.19 86 PHE A O 1
ATOM 665 N N . GLU A 1 87 ? -1.602 -7.378 -3.204 1.00 93.69 87 GLU A N 1
ATOM 666 C CA . GLU A 1 87 ? -0.509 -8.314 -3.482 1.00 93.69 87 GLU A CA 1
ATOM 667 C C . GLU A 1 87 ? -0.311 -8.576 -4.969 1.00 93.69 87 GLU A C 1
ATOM 669 O O . GLU A 1 87 ? 0.808 -8.435 -5.478 1.00 93.69 87 GLU A O 1
ATOM 674 N N . ASP A 1 88 ? -1.395 -8.866 -5.684 1.00 90.44 88 ASP A N 1
ATOM 675 C CA . ASP A 1 88 ? -1.368 -8.991 -7.139 1.00 90.44 88 ASP A CA 1
ATOM 676 C C . ASP A 1 88 ? -0.872 -7.692 -7.793 1.00 90.44 88 ASP A C 1
ATOM 678 O O . ASP A 1 88 ? -0.014 -7.711 -8.681 1.00 90.44 88 ASP A O 1
ATOM 682 N N . PHE A 1 89 ? -1.365 -6.549 -7.309 1.00 90.44 89 PHE A N 1
ATOM 683 C CA . PHE A 1 89 ? -1.030 -5.231 -7.839 1.00 90.44 89 PHE A CA 1
ATOM 684 C C . PHE A 1 89 ? 0.454 -4.878 -7.684 1.00 90.44 89 PHE A C 1
ATOM 686 O O . PHE A 1 89 ? 1.111 -4.558 -8.678 1.00 90.44 89 PHE A O 1
ATOM 693 N N . TYR A 1 90 ? 1.025 -4.942 -6.475 1.00 89.94 90 TYR A N 1
ATOM 694 C CA . TYR A 1 90 ? 2.441 -4.598 -6.307 1.00 89.94 90 TYR A CA 1
ATOM 695 C C . TYR A 1 90 ? 3.359 -5.634 -6.966 1.00 89.94 90 TYR A C 1
ATOM 697 O O . TYR A 1 90 ? 4.461 -5.296 -7.407 1.00 89.94 90 TYR A O 1
ATOM 705 N N . THR A 1 91 ? 2.907 -6.888 -7.078 1.00 89.19 91 THR A N 1
ATOM 706 C CA . THR A 1 91 ? 3.615 -7.937 -7.816 1.00 89.19 91 THR A CA 1
ATOM 707 C C . THR A 1 91 ? 3.756 -7.551 -9.284 1.00 89.19 91 THR A C 1
ATOM 709 O O . THR A 1 91 ? 4.865 -7.625 -9.815 1.00 89.19 91 THR A O 1
ATOM 712 N N . GLU A 1 92 ? 2.682 -7.079 -9.918 1.00 85.62 92 GLU A N 1
ATOM 713 C CA . GLU A 1 92 ? 2.695 -6.598 -11.302 1.00 85.62 92 GLU A CA 1
ATOM 714 C C . GLU A 1 92 ? 3.586 -5.358 -11.476 1.00 85.62 92 GLU A C 1
ATOM 716 O O . GLU A 1 92 ? 4.406 -5.303 -12.400 1.00 85.62 92 GLU A O 1
ATOM 721 N N . ILE A 1 93 ? 3.481 -4.375 -10.573 1.00 85.25 93 ILE A N 1
ATOM 722 C CA . ILE A 1 93 ? 4.315 -3.163 -10.605 1.00 85.25 93 ILE A CA 1
ATOM 723 C C . ILE A 1 93 ? 5.802 -3.525 -10.562 1.00 85.25 93 ILE A C 1
ATOM 725 O O . ILE A 1 93 ? 6.552 -3.119 -11.456 1.00 85.25 93 ILE A O 1
ATOM 729 N N . CYS A 1 94 ? 6.211 -4.341 -9.587 1.00 85.75 94 CYS A N 1
ATOM 730 C CA . CYS A 1 94 ? 7.601 -4.757 -9.428 1.00 85.75 94 CYS A CA 1
ATOM 731 C C . CYS A 1 94 ? 8.093 -5.654 -10.577 1.00 85.75 94 CYS A C 1
ATOM 733 O O . CYS A 1 94 ? 9.272 -5.604 -10.939 1.00 85.75 94 CYS A O 1
ATOM 735 N N . SER A 1 95 ? 7.217 -6.452 -11.193 1.00 81.25 95 SER A N 1
ATOM 736 C CA . SER A 1 95 ? 7.562 -7.259 -12.370 1.00 81.25 95 SER A CA 1
ATOM 737 C C . SER A 1 95 ? 7.785 -6.412 -13.629 1.00 81.25 95 SER A C 1
ATOM 739 O O . SER A 1 95 ? 8.724 -6.672 -14.389 1.00 81.25 95 SER A O 1
ATOM 741 N N . LEU A 1 96 ? 6.975 -5.373 -13.853 1.00 67.12 96 LEU A N 1
ATOM 742 C CA . LEU A 1 96 ? 7.106 -4.525 -15.042 1.00 67.12 96 LEU A CA 1
ATOM 743 C C . LEU A 1 96 ? 8.239 -3.495 -14.913 1.00 67.12 96 LEU A C 1
ATOM 745 O O . LEU A 1 96 ? 8.964 -3.279 -15.880 1.00 67.12 96 LEU A O 1
ATOM 749 N N . GLY A 1 97 ? 8.460 -2.919 -13.722 1.00 57.31 97 GLY A N 1
ATOM 750 C CA . GLY A 1 97 ? 9.576 -1.988 -13.483 1.00 57.31 97 GLY A CA 1
ATOM 751 C C . GLY A 1 97 ? 10.942 -2.611 -13.806 1.00 57.31 97 GLY A C 1
ATOM 752 O O . GLY A 1 97 ? 11.838 -1.957 -14.333 1.00 57.31 97 GLY A O 1
ATOM 753 N N . ASN A 1 98 ? 11.066 -3.925 -13.613 1.00 53.19 98 ASN A N 1
ATOM 754 C CA . ASN A 1 98 ? 12.254 -4.695 -13.980 1.00 53.19 98 ASN A CA 1
ATOM 755 C C . ASN A 1 98 ? 12.324 -5.090 -15.463 1.00 53.19 98 ASN A C 1
ATOM 757 O O . ASN A 1 98 ? 13.412 -5.340 -15.986 1.00 53.19 98 ASN A O 1
ATOM 761 N N . SER A 1 99 ? 11.186 -5.121 -16.157 1.00 50.47 99 SER A N 1
ATOM 762 C CA . SER A 1 99 ? 11.114 -5.387 -17.600 1.00 50.47 99 SER A CA 1
ATOM 763 C C . SER A 1 99 ? 11.524 -4.173 -18.443 1.00 50.47 99 SER A C 1
ATOM 765 O O . SER A 1 99 ? 11.867 -4.320 -19.611 1.00 50.47 99 SER A O 1
ATOM 767 N N . ILE A 1 100 ? 11.578 -2.979 -17.852 1.00 52.06 100 ILE A N 1
ATOM 768 C CA . ILE A 1 100 ? 11.898 -1.732 -18.569 1.00 52.06 100 ILE A CA 1
ATOM 769 C C . ILE A 1 100 ? 13.382 -1.382 -18.499 1.00 52.06 100 ILE A C 1
ATOM 771 O O . ILE A 1 100 ? 13.918 -0.781 -19.428 1.00 52.06 100 ILE A O 1
ATOM 775 N N . ASN A 1 101 ? 14.104 -1.948 -17.529 1.00 45.75 101 ASN A N 1
ATOM 776 C CA . ASN A 1 101 ? 15.560 -2.102 -17.628 1.00 45.75 101 ASN A CA 1
ATOM 777 C C . ASN A 1 101 ? 15.980 -3.031 -18.783 1.00 45.75 101 ASN A C 1
ATOM 779 O O . ASN A 1 101 ? 17.172 -3.201 -19.039 1.00 45.75 101 ASN A O 1
ATOM 783 N N . ARG A 1 102 ? 15.017 -3.674 -19.458 1.00 46.44 102 ARG A N 1
ATOM 784 C CA . ARG A 1 102 ? 15.268 -4.767 -20.388 1.00 46.44 102 ARG A CA 1
ATOM 785 C C . ARG A 1 102 ? 15.270 -4.366 -21.858 1.00 46.44 102 ARG A C 1
ATOM 787 O O . ARG A 1 102 ? 16.033 -4.990 -22.587 1.00 46.44 102 ARG A O 1
ATOM 794 N N . THR A 1 103 ? 14.532 -3.364 -22.343 1.00 42.31 103 THR A N 1
ATOM 795 C CA . THR A 1 103 ? 14.363 -3.28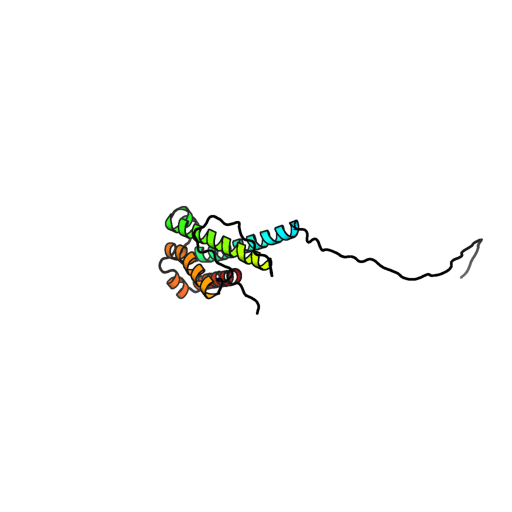4 -23.808 1.00 42.31 103 THR A CA 1
ATOM 796 C C . THR A 1 103 ? 13.990 -1.911 -24.370 1.00 42.31 103 THR A C 1
ATOM 798 O O . THR A 1 103 ? 12.826 -1.566 -24.545 1.00 42.31 103 THR A O 1
ATOM 801 N N . ARG A 1 104 ? 14.998 -1.236 -24.938 1.00 43.97 104 ARG A N 1
ATOM 802 C CA . ARG A 1 104 ? 14.857 -0.367 -26.125 1.00 43.97 104 ARG A CA 1
ATOM 803 C C . ARG A 1 104 ? 14.511 -1.194 -27.386 1.00 43.97 104 ARG A C 1
ATOM 805 O O . ARG A 1 104 ? 15.069 -0.978 -28.455 1.00 43.97 104 ARG A O 1
ATOM 812 N N . GLY A 1 105 ? 13.603 -2.164 -27.255 1.00 39.88 105 GLY A N 1
ATOM 813 C CA . GLY A 1 105 ? 13.148 -3.051 -28.324 1.00 39.88 105 GLY A CA 1
ATOM 814 C C . GLY A 1 105 ? 13.200 -4.528 -27.947 1.00 39.88 105 GLY A C 1
ATOM 815 O O . GLY A 1 105 ? 14.199 -5.176 -28.216 1.00 39.88 105 GLY A O 1
ATOM 816 N N . HIS A 1 106 ? 12.129 -5.045 -27.344 1.00 36.66 106 HIS A N 1
ATOM 817 C CA . HIS A 1 106 ? 11.533 -6.378 -27.543 1.00 36.66 106 HIS A CA 1
ATOM 818 C C . HIS A 1 106 ? 10.425 -6.544 -26.493 1.00 36.66 106 HIS A C 1
ATOM 820 O O . HIS A 1 106 ? 10.681 -6.612 -25.291 1.00 36.66 106 HIS A O 1
ATOM 826 N N . SER A 1 107 ? 9.186 -6.544 -26.984 1.00 39.09 107 SER A N 1
ATOM 827 C CA . SER A 1 107 ? 7.971 -6.806 -26.217 1.00 39.09 107 SER A CA 1
ATOM 828 C C . SER A 1 107 ? 7.959 -8.279 -25.818 1.00 39.09 107 SER A C 1
ATOM 830 O O . SER A 1 107 ? 8.012 -9.156 -26.682 1.00 39.09 107 SER A O 1
ATOM 832 N N . VAL A 1 108 ? 7.913 -8.555 -24.517 1.00 41.06 108 VAL A N 1
ATOM 833 C CA . VAL A 1 108 ? 7.663 -9.905 -24.008 1.00 41.06 108 VAL A CA 1
ATOM 834 C C . VAL A 1 108 ? 6.233 -9.932 -23.494 1.00 41.06 108 VAL A C 1
ATOM 836 O O . VAL A 1 108 ? 5.958 -9.645 -22.333 1.00 41.06 108 VAL A O 1
ATOM 839 N N . ASN A 1 109 ? 5.310 -10.274 -24.388 1.00 41.84 109 ASN A N 1
ATOM 840 C CA . ASN A 1 109 ? 4.000 -10.748 -23.978 1.00 41.84 109 ASN A CA 1
ATOM 841 C C . ASN A 1 109 ? 4.148 -12.118 -23.299 1.00 41.84 109 ASN A C 1
ATOM 843 O O . ASN A 1 109 ? 4.897 -12.969 -23.773 1.00 41.84 109 ASN A O 1
ATOM 847 N N . SER A 1 110 ? 3.322 -12.336 -22.273 1.00 47.31 110 SER A N 1
ATOM 848 C CA . SER A 1 110 ? 2.933 -13.633 -21.699 1.00 47.31 110 SER A CA 1
ATOM 849 C C . SER A 1 110 ? 3.786 -14.206 -20.561 1.00 47.31 110 SER A C 1
ATOM 851 O O . SER A 1 110 ? 4.710 -14.982 -20.790 1.00 47.31 110 SER A O 1
ATOM 853 N N . LEU A 1 111 ? 3.323 -13.965 -19.325 1.00 37.69 111 LEU A N 1
ATOM 854 C CA . LEU A 1 111 ? 3.269 -15.009 -18.281 1.00 37.69 111 LEU A CA 1
ATOM 855 C C . LEU A 1 111 ? 2.220 -14.788 -17.168 1.00 37.69 111 LEU A C 1
ATOM 857 O O . LEU A 1 111 ? 2.122 -15.614 -16.269 1.00 37.69 111 LEU A O 1
ATOM 861 N N . PHE A 1 112 ? 1.371 -13.758 -17.245 1.00 41.88 112 PHE A N 1
ATOM 862 C CA . PHE A 1 112 ? 0.313 -13.522 -16.254 1.00 41.88 112 PHE A CA 1
ATOM 863 C C . PHE A 1 112 ? -1.073 -13.635 -16.900 1.00 41.88 112 PHE A C 1
ATOM 865 O O . PHE A 1 112 ? -1.721 -12.646 -17.217 1.00 41.88 112 PHE A O 1
ATOM 872 N N . SER A 1 113 ? -1.513 -14.871 -17.148 1.00 36.50 113 SER A N 1
ATOM 873 C CA . SER A 1 113 ? -2.936 -15.187 -17.328 1.00 36.50 113 SER A CA 1
ATOM 874 C C . SER A 1 113 ? -3.486 -15.589 -15.966 1.00 36.50 113 SER A C 1
ATOM 876 O O . SER A 1 113 ? -3.243 -16.711 -15.527 1.00 36.50 113 SER A O 1
ATOM 878 N N . GLY A 1 114 ? -4.180 -14.680 -15.277 1.00 34.22 114 GLY A N 1
ATOM 879 C CA . GLY A 1 114 ? -4.823 -15.042 -14.014 1.00 34.22 114 GLY A CA 1
ATOM 880 C C . GLY A 1 114 ? -5.573 -13.955 -13.247 1.00 34.22 114 GLY A C 1
ATOM 881 O O . GLY A 1 114 ? -6.538 -14.306 -12.578 1.00 34.22 114 GLY A O 1
ATOM 882 N N . SER A 1 115 ? -5.217 -12.669 -13.334 1.00 38.72 115 SER A N 1
ATOM 883 C CA . SER A 1 115 ? -5.865 -11.638 -12.507 1.00 38.72 115 SER A CA 1
ATOM 884 C C . SER A 1 115 ? -6.694 -10.658 -13.344 1.00 38.72 115 SER A C 1
ATOM 886 O O . SER A 1 115 ? -6.240 -10.069 -14.319 1.00 38.72 115 SER A O 1
ATOM 888 N N . GLN A 1 116 ? -7.961 -10.508 -12.962 1.00 38.97 116 GLN A N 1
ATOM 889 C CA . GLN A 1 116 ? -8.975 -9.636 -13.568 1.00 38.97 116 GLN A CA 1
ATOM 890 C C . GLN A 1 116 ? -8.790 -8.147 -13.200 1.00 38.97 116 GLN A C 1
ATOM 892 O O . GLN A 1 116 ? -9.765 -7.412 -13.055 1.00 38.97 116 GLN A O 1
ATOM 897 N N . TYR A 1 117 ? -7.555 -7.674 -13.035 1.00 42.44 117 TYR A N 1
ATOM 898 C CA . TYR A 1 117 ? -7.284 -6.258 -12.788 1.00 42.44 117 TYR A CA 1
ATOM 899 C C . TYR A 1 117 ? -6.684 -5.624 -14.035 1.00 42.44 117 TYR A C 1
ATOM 901 O O . TYR A 1 117 ? -5.935 -6.266 -14.763 1.00 42.44 117 TYR A O 1
ATOM 909 N N . ASN A 1 118 ? -7.103 -4.386 -14.309 1.00 46.34 118 ASN A N 1
ATOM 910 C CA . ASN A 1 118 ? -6.717 -3.598 -15.474 1.00 46.34 118 ASN A CA 1
ATOM 911 C C . ASN A 1 118 ? -5.198 -3.627 -15.650 1.00 46.34 118 ASN A C 1
ATOM 913 O O . ASN A 1 118 ? -4.495 -2.883 -14.969 1.00 46.34 118 ASN A O 1
ATOM 917 N N . GLN A 1 119 ? -4.741 -4.497 -16.551 1.00 53.94 119 GLN A N 1
ATOM 918 C CA . GLN A 1 119 ? -3.350 -4.672 -16.930 1.00 53.94 119 GLN A CA 1
ATOM 919 C C . GLN A 1 119 ? -2.780 -3.282 -17.192 1.00 53.94 119 GLN A C 1
ATOM 921 O O . GLN A 1 119 ? -3.255 -2.573 -18.086 1.00 53.94 119 GLN A O 1
ATOM 926 N N . LEU A 1 120 ? -1.856 -2.846 -16.338 1.00 61.41 120 LEU A N 1
ATOM 927 C CA . LEU A 1 120 ? -1.265 -1.522 -16.442 1.00 61.41 120 LEU A CA 1
ATOM 928 C C . LEU A 1 120 ? -0.384 -1.525 -17.690 1.00 61.41 120 LEU A C 1
ATOM 930 O O . LEU A 1 120 ? 0.796 -1.866 -17.620 1.00 61.41 120 LEU A O 1
ATOM 934 N N . ASP A 1 121 ? -0.971 -1.174 -18.837 1.00 63.62 121 ASP A N 1
ATOM 935 C CA . ASP A 1 121 ? -0.236 -0.984 -20.084 1.00 63.62 121 ASP A CA 1
ATOM 936 C C . ASP A 1 121 ? 0.902 0.015 -19.825 1.00 63.62 121 ASP A C 1
ATOM 938 O O . ASP A 1 121 ? 0.709 1.019 -19.131 1.00 63.62 121 ASP A O 1
ATOM 942 N N . GLU A 1 122 ? 2.085 -0.230 -20.387 1.00 61.09 122 GLU A N 1
ATOM 943 C CA . GLU A 1 122 ? 3.251 0.655 -20.281 1.00 61.09 122 GLU A CA 1
ATOM 944 C C . GLU A 1 122 ? 2.929 2.091 -20.733 1.00 61.09 122 GLU A C 1
ATOM 946 O O . GLU A 1 122 ? 3.584 3.046 -20.317 1.00 61.09 122 GLU A O 1
ATOM 951 N N . ASN A 1 123 ? 1.904 2.270 -21.576 1.00 60.41 123 ASN A N 1
ATOM 952 C CA . ASN A 1 123 ? 1.403 3.580 -22.006 1.00 60.41 123 ASN A CA 1
ATOM 953 C C . ASN A 1 123 ? 0.569 4.329 -20.952 1.00 60.41 123 ASN A C 1
ATOM 955 O O . ASN A 1 123 ? 0.303 5.514 -21.132 1.00 60.41 123 ASN A O 1
ATOM 959 N N . SER A 1 124 ? 0.158 3.668 -19.869 1.00 70.19 124 SER A N 1
ATOM 960 C CA . SER A 1 124 ? -0.782 4.199 -18.871 1.00 70.19 124 SER A CA 1
ATOM 961 C C . SER A 1 124 ? -0.145 4.567 -17.525 1.00 70.19 124 SER A C 1
ATOM 963 O O . SER A 1 124 ? -0.825 5.095 -16.651 1.00 70.19 124 SER A O 1
ATOM 965 N N . ARG A 1 125 ? 1.161 4.334 -17.346 1.00 79.31 125 ARG A N 1
ATOM 966 C CA . ARG A 1 125 ? 1.897 4.573 -16.090 1.00 79.31 125 ARG A CA 1
ATOM 967 C C . ARG A 1 125 ? 2.354 6.026 -15.929 1.00 79.31 125 ARG A C 1
ATOM 969 O O . ARG A 1 125 ? 3.548 6.311 -15.831 1.00 79.31 125 ARG A O 1
ATOM 976 N N .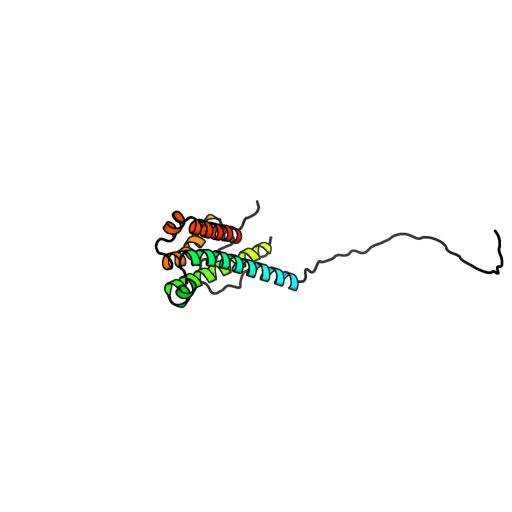 THR A 1 126 ? 1.392 6.945 -15.927 1.00 86.44 126 THR A N 1
ATOM 977 C CA . THR A 1 126 ? 1.626 8.349 -15.556 1.00 86.44 126 THR A CA 1
ATOM 978 C C . THR A 1 126 ? 1.599 8.514 -14.030 1.00 86.44 126 THR A C 1
ATOM 980 O O . THR A 1 126 ? 1.004 7.672 -13.347 1.00 86.44 126 THR A O 1
ATOM 983 N N . PRO A 1 127 ? 2.205 9.580 -13.472 1.00 88.88 127 PRO A N 1
ATOM 984 C CA . PRO A 1 127 ? 2.162 9.854 -12.033 1.00 88.88 127 PRO A CA 1
ATOM 985 C C . PRO A 1 127 ? 0.743 9.864 -11.458 1.00 88.88 127 PRO A C 1
ATOM 987 O O . PRO A 1 127 ? 0.490 9.265 -10.413 1.00 88.88 127 PRO A O 1
ATOM 990 N N . GLU A 1 128 ? -0.197 10.475 -12.178 1.00 89.81 128 GLU A N 1
ATOM 991 C CA . GLU A 1 128 ? -1.597 10.595 -11.771 1.00 89.81 128 GLU A CA 1
ATOM 992 C C . GLU A 1 128 ? -2.261 9.220 -11.734 1.00 89.81 128 GLU A C 1
ATOM 994 O O . GLU A 1 128 ? -2.894 8.858 -10.746 1.00 89.81 128 GLU A O 1
ATOM 999 N N . ARG A 1 129 ? -2.054 8.402 -12.774 1.00 88.62 129 ARG A N 1
ATOM 1000 C CA . ARG A 1 129 ? -2.644 7.064 -12.830 1.00 88.62 129 ARG A CA 1
ATOM 1001 C C . ARG A 1 129 ? -2.060 6.130 -11.772 1.00 88.62 129 ARG A C 1
ATOM 1003 O O . ARG A 1 129 ? -2.791 5.351 -11.162 1.00 88.62 129 ARG A O 1
ATOM 1010 N N . CYS A 1 130 ? -0.752 6.215 -11.542 1.00 91.25 130 CYS A N 1
ATOM 1011 C CA . CYS A 1 130 ? -0.081 5.500 -10.462 1.00 91.25 130 CYS A CA 1
ATOM 1012 C C . CYS A 1 130 ? -0.635 5.915 -9.095 1.00 91.25 130 CYS A C 1
ATOM 1014 O O . CYS A 1 130 ? -0.898 5.053 -8.258 1.00 91.25 130 CYS A O 1
ATOM 1016 N N . GLN A 1 131 ? -0.874 7.212 -8.888 1.00 93.50 131 GLN A N 1
ATOM 1017 C CA . GLN A 1 131 ? -1.453 7.721 -7.648 1.00 93.50 131 GLN A CA 1
ATOM 1018 C C . GLN A 1 131 ? -2.886 7.221 -7.441 1.00 93.50 131 GLN A C 1
ATOM 1020 O O . GLN A 1 131 ? -3.212 6.741 -6.359 1.00 93.50 131 GLN A O 1
ATOM 1025 N N . GLU A 1 132 ? -3.729 7.279 -8.474 1.00 93.12 132 GLU A N 1
ATOM 1026 C CA . GLU A 1 132 ? -5.105 6.771 -8.422 1.00 93.12 132 GLU A CA 1
ATOM 1027 C C . GLU A 1 132 ? -5.153 5.299 -8.009 1.00 93.12 132 GLU A C 1
ATOM 1029 O O . GLU A 1 132 ? -5.903 4.930 -7.105 1.00 93.12 132 GLU A O 1
ATOM 1034 N N . LEU A 1 133 ? -4.331 4.458 -8.642 1.00 92.56 133 LEU A N 1
ATOM 1035 C CA . LEU A 1 133 ? -4.286 3.028 -8.342 1.00 92.56 133 LEU A CA 1
ATOM 1036 C C . LEU A 1 133 ? -3.736 2.753 -6.944 1.00 92.56 133 LEU A C 1
ATOM 1038 O O . LEU A 1 133 ? -4.265 1.893 -6.240 1.00 92.56 133 LEU A O 1
ATOM 1042 N N . LEU A 1 134 ? -2.714 3.500 -6.517 1.00 95.00 134 LEU A N 1
ATOM 1043 C CA . LEU A 1 134 ? -2.194 3.398 -5.159 1.00 95.00 134 LEU A CA 1
ATOM 1044 C C . LEU A 1 134 ? -3.286 3.710 -4.131 1.00 95.00 134 LEU A C 1
ATOM 1046 O O . LEU A 1 134 ? -3.507 2.931 -3.205 1.00 95.00 134 LEU A O 1
ATOM 1050 N N . MET A 1 135 ? -3.996 4.822 -4.327 1.00 95.88 135 MET A N 1
ATOM 1051 C CA . MET A 1 135 ? -5.087 5.263 -3.460 1.00 95.88 135 MET A CA 1
ATOM 1052 C C . MET A 1 135 ? -6.247 4.268 -3.443 1.00 95.88 135 MET A C 1
ATOM 1054 O O . MET A 1 135 ? -6.799 4.002 -2.377 1.00 95.88 135 MET A O 1
ATOM 1058 N N . GLU A 1 136 ? -6.597 3.682 -4.590 1.00 95.50 136 GLU A N 1
ATOM 1059 C CA . GLU A 1 136 ? -7.618 2.635 -4.687 1.00 95.50 136 GLU A CA 1
ATOM 1060 C C . GLU A 1 136 ? -7.224 1.408 -3.853 1.00 95.50 136 GLU A C 1
ATOM 1062 O O . GLU A 1 136 ? -7.977 0.979 -2.974 1.00 95.50 136 GLU A O 1
ATOM 1067 N N . LYS A 1 137 ? -6.035 0.845 -4.107 1.00 95.56 137 LYS A N 1
ATOM 1068 C CA . LYS A 1 137 ? -5.613 -0.422 -3.496 1.00 95.56 137 LYS A CA 1
ATOM 1069 C C . LYS A 1 137 ? -5.307 -0.278 -2.014 1.00 95.56 137 LYS A C 1
ATOM 1071 O O . LYS A 1 137 ? -5.786 -1.072 -1.207 1.00 95.56 137 LYS A O 1
ATOM 1076 N N . VAL A 1 138 ? -4.562 0.756 -1.636 1.00 96.69 138 VAL A N 1
ATOM 1077 C CA . VAL A 1 138 ? -4.215 0.988 -0.231 1.00 96.69 138 VAL A CA 1
ATOM 1078 C C . VAL A 1 138 ? -5.429 1.484 0.534 1.00 96.69 138 VAL A C 1
ATOM 1080 O O . VAL A 1 138 ? -5.661 1.025 1.648 1.00 96.69 138 VAL A O 1
ATOM 1083 N N . GLY A 1 139 ? -6.269 2.325 -0.073 1.00 96.00 139 GLY A N 1
ATOM 1084 C CA . GLY A 1 139 ? -7.516 2.785 0.533 1.00 96.00 139 GLY A CA 1
ATOM 1085 C C . GLY A 1 139 ? -8.487 1.649 0.855 1.00 96.00 139 GLY A C 1
ATOM 1086 O O . GLY A 1 139 ? -9.161 1.707 1.884 1.00 96.00 139 GLY A O 1
ATOM 1087 N N . ALA A 1 140 ? -8.521 0.584 0.047 1.00 96.75 140 ALA A N 1
ATOM 1088 C CA . ALA A 1 140 ? -9.340 -0.598 0.319 1.00 96.75 140 ALA A CA 1
ATOM 1089 C C . ALA A 1 140 ? -8.916 -1.350 1.595 1.00 96.75 140 ALA A C 1
ATOM 1091 O O . ALA A 1 140 ? -9.771 -1.905 2.291 1.00 96.75 140 ALA A O 1
ATOM 1092 N N . ILE A 1 141 ? -7.620 -1.349 1.922 1.00 96.75 141 ILE A N 1
ATOM 1093 C CA . ILE A 1 141 ? -7.086 -1.948 3.152 1.00 96.75 141 ILE A CA 1
ATOM 1094 C C . ILE A 1 141 ? -7.187 -0.945 4.305 1.00 96.75 141 ILE A C 1
ATOM 1096 O O . ILE A 1 141 ? -7.812 -1.226 5.328 1.00 96.75 141 ILE A O 1
ATOM 1100 N N . ALA A 1 142 ? -6.621 0.248 4.122 1.00 96.50 142 ALA A N 1
ATOM 1101 C CA . ALA A 1 142 ? -6.546 1.301 5.125 1.00 96.50 142 ALA A CA 1
ATOM 1102 C C . ALA A 1 142 ? -7.933 1.727 5.613 1.00 96.50 142 ALA A C 1
ATOM 1104 O O . ALA A 1 142 ? -8.140 1.840 6.815 1.00 96.50 142 ALA A O 1
ATOM 1105 N N . GLY A 1 143 ? -8.917 1.857 4.718 1.00 96.12 143 GLY A N 1
ATOM 1106 C CA . GLY A 1 143 ? -10.292 2.196 5.087 1.00 96.12 143 GLY A CA 1
ATOM 1107 C C . GLY A 1 143 ? -11.001 1.132 5.930 1.00 96.12 143 GLY A C 1
ATOM 1108 O O . GLY A 1 143 ? -11.949 1.460 6.642 1.00 96.12 143 GLY A O 1
ATOM 1109 N N . LYS A 1 144 ? -10.544 -0.128 5.882 1.00 95.50 144 LYS A N 1
ATOM 1110 C CA . LYS A 1 144 ? -11.042 -1.211 6.744 1.00 95.50 144 LYS A CA 1
ATOM 1111 C C . LYS A 1 144 ? -10.271 -1.313 8.061 1.00 95.50 144 LYS A C 1
ATOM 1113 O O . LYS A 1 144 ? -10.870 -1.695 9.061 1.00 95.50 144 LYS A O 1
ATOM 1118 N N . LEU A 1 145 ? -8.973 -1.000 8.061 1.00 95.31 145 LEU A N 1
ATOM 1119 C CA . LEU A 1 145 ? -8.139 -0.979 9.269 1.00 95.31 145 LEU A CA 1
ATOM 1120 C C . LEU A 1 145 ? -8.464 0.222 10.162 1.00 95.31 145 LEU A C 1
ATOM 1122 O O . LEU A 1 145 ? -8.614 0.071 11.371 1.00 95.31 145 LEU A O 1
ATOM 1126 N N . LEU A 1 146 ? -8.604 1.399 9.553 1.00 95.25 146 LEU A N 1
ATOM 1127 C CA . LEU A 1 146 ? -8.884 2.657 10.224 1.00 95.25 146 LEU A CA 1
ATOM 1128 C C . LEU A 1 146 ? -9.922 3.453 9.416 1.00 95.25 146 LEU A C 1
ATOM 1130 O O . LEU A 1 146 ? -9.597 4.065 8.393 1.00 95.25 146 LEU A O 1
ATOM 1134 N N . PRO A 1 147 ? -11.190 3.484 9.854 1.00 93.75 147 PRO A N 1
ATOM 1135 C CA . PRO A 1 147 ? -12.189 4.352 9.247 1.00 93.75 147 PRO A CA 1
ATOM 1136 C C . PRO A 1 147 ? -11.703 5.808 9.222 1.00 93.75 147 PRO A C 1
ATOM 1138 O O . PRO A 1 147 ? -11.141 6.296 10.198 1.00 93.75 147 PRO A O 1
ATOM 1141 N N . ASN A 1 148 ? -11.932 6.513 8.112 1.00 94.25 148 ASN A N 1
ATOM 1142 C CA . ASN A 1 148 ? -11.420 7.872 7.878 1.00 94.25 148 ASN A CA 1
ATOM 1143 C C . ASN A 1 148 ? -9.880 7.991 7.905 1.00 94.25 148 ASN A C 1
ATOM 1145 O O . ASN A 1 148 ? -9.356 9.040 8.274 1.00 94.25 148 ASN A O 1
ATOM 1149 N N . TRP A 1 149 ? -9.147 6.959 7.476 1.00 96.19 149 TRP A N 1
ATOM 1150 C CA . TRP A 1 149 ? -7.676 6.960 7.420 1.00 96.19 149 TRP A CA 1
ATOM 1151 C C . TRP A 1 149 ? -7.055 8.204 6.752 1.00 96.19 149 TRP A C 1
ATOM 1153 O O . TRP A 1 149 ? -6.040 8.701 7.228 1.00 96.19 149 TRP A O 1
ATOM 1163 N N . LEU A 1 150 ? -7.685 8.773 5.715 1.00 96.25 150 LEU A N 1
ATOM 1164 C CA . LEU A 1 150 ? -7.220 10.021 5.085 1.00 96.25 150 LEU A CA 1
ATOM 1165 C C . LEU A 1 150 ? -7.259 11.220 6.036 1.00 96.25 150 LEU A C 1
ATOM 1167 O O . LEU A 1 150 ? -6.369 12.066 6.014 1.00 96.25 150 LEU A O 1
ATOM 1171 N N . PHE A 1 151 ? -8.278 11.291 6.893 1.00 96.44 151 PHE A N 1
ATOM 1172 C CA . PHE A 1 151 ? -8.333 12.307 7.937 1.00 96.44 151 PHE A CA 1
ATOM 1173 C C . PHE A 1 151 ? -7.227 12.076 8.968 1.00 96.44 151 PHE A C 1
ATOM 1175 O O . PHE A 1 151 ? -6.596 13.036 9.400 1.00 96.44 151 PHE A O 1
ATOM 1182 N N . ALA A 1 152 ? -6.951 10.821 9.332 1.00 95.06 152 ALA A N 1
ATOM 1183 C CA . ALA A 1 152 ? -5.853 10.502 10.240 1.00 95.06 152 ALA A CA 1
ATOM 1184 C C . ALA A 1 152 ? -4.496 10.938 9.660 1.00 95.06 152 ALA A C 1
ATOM 1186 O O . ALA A 1 152 ? -3.743 11.607 10.363 1.00 95.06 152 ALA A O 1
ATOM 1187 N N . ILE A 1 153 ? -4.232 10.661 8.375 1.00 96.00 153 ILE A N 1
ATOM 1188 C CA . ILE A 1 153 ? -3.040 11.144 7.654 1.00 96.00 153 ILE A CA 1
ATOM 1189 C C . ILE A 1 153 ? -2.948 12.669 7.720 1.00 96.00 153 ILE A C 1
ATOM 1191 O O . ILE A 1 153 ? -1.909 13.207 8.075 1.00 96.00 153 ILE A O 1
ATOM 1195 N N . ALA A 1 154 ? -4.037 13.383 7.430 1.00 95.81 154 ALA A N 1
ATOM 1196 C CA . ALA A 1 154 ? -4.019 14.845 7.403 1.00 95.81 154 ALA A CA 1
ATOM 1197 C C . ALA A 1 154 ? -3.770 15.498 8.778 1.00 95.81 154 ALA A C 1
ATOM 1199 O O . ALA A 1 154 ? -3.413 16.673 8.831 1.00 95.81 154 ALA A O 1
ATOM 1200 N N . ASN A 1 155 ? -3.983 14.771 9.880 1.00 95.81 155 ASN A N 1
ATOM 1201 C CA . ASN A 1 155 ? -3.947 15.326 11.237 1.00 95.81 155 ASN A CA 1
ATOM 1202 C C . ASN A 1 155 ? -2.879 14.699 12.145 1.00 95.81 155 ASN A C 1
ATOM 1204 O O . ASN A 1 155 ? -2.726 15.141 13.282 1.00 95.81 155 ASN A O 1
ATOM 1208 N N . THR A 1 156 ? -2.154 13.682 11.679 1.00 96.44 156 THR A N 1
ATOM 1209 C CA . THR A 1 156 ? -1.124 12.986 12.461 1.00 96.44 156 THR A CA 1
ATOM 1210 C C . THR A 1 156 ? 0.190 13.025 11.698 1.00 96.44 156 THR A C 1
ATOM 1212 O O . THR A 1 156 ? 0.311 12.391 10.656 1.00 96.44 156 THR A O 1
ATOM 1215 N N . GLU A 1 157 ? 1.170 13.758 12.227 1.00 96.06 157 GLU A N 1
ATOM 1216 C CA . GLU A 1 157 ? 2.474 13.981 11.583 1.00 96.06 157 GLU A CA 1
ATOM 1217 C C . GLU A 1 157 ? 3.181 12.663 11.237 1.00 96.06 157 GLU A C 1
ATOM 1219 O O . GLU A 1 157 ? 3.502 12.428 10.078 1.00 96.06 157 GLU A O 1
ATOM 1224 N N . GLU A 1 158 ? 3.305 11.748 12.199 1.00 94.44 158 GLU A N 1
ATOM 1225 C CA . GLU A 1 158 ? 3.955 10.443 12.004 1.00 94.44 158 GLU A CA 1
ATOM 1226 C C . GLU A 1 158 ? 3.265 9.583 10.925 1.00 94.44 158 GLU A C 1
ATOM 1228 O O . GLU A 1 158 ? 3.909 8.946 10.084 1.00 94.44 158 GLU A O 1
ATOM 1233 N N . LEU A 1 159 ? 1.929 9.595 10.891 1.00 95.19 159 LEU A N 1
ATOM 1234 C CA . LEU A 1 159 ? 1.167 8.868 9.878 1.00 95.19 159 LEU A CA 1
ATOM 1235 C C . LEU A 1 159 ? 1.288 9.534 8.495 1.00 95.19 159 LEU A C 1
ATOM 1237 O O . LEU A 1 159 ? 1.343 8.845 7.478 1.00 95.19 159 LEU A O 1
ATOM 1241 N N . ALA A 1 160 ? 1.370 10.866 8.443 1.00 97.25 160 ALA A N 1
ATOM 1242 C CA . ALA A 1 160 ? 1.630 11.598 7.209 1.00 97.25 160 ALA A CA 1
ATOM 1243 C C . ALA A 1 160 ? 3.026 11.297 6.654 1.00 97.25 160 ALA A C 1
ATOM 1245 O O . ALA A 1 160 ? 3.180 11.095 5.452 1.00 97.25 160 ALA A O 1
ATOM 1246 N N . GLU A 1 161 ? 4.044 11.244 7.512 1.00 97.00 161 GLU A N 1
ATOM 1247 C CA . GLU A 1 161 ? 5.416 10.920 7.119 1.00 97.00 161 GLU A CA 1
ATOM 1248 C C . GLU A 1 161 ? 5.523 9.513 6.531 1.00 97.00 161 GLU A C 1
ATOM 1250 O O . GLU A 1 161 ? 6.077 9.343 5.442 1.00 97.00 161 GLU A O 1
ATOM 1255 N N . THR A 1 162 ? 4.943 8.519 7.206 1.00 97.19 162 THR A N 1
ATOM 1256 C CA . THR A 1 162 ? 4.937 7.127 6.729 1.00 97.19 162 THR A CA 1
ATOM 1257 C C . THR A 1 162 ? 4.147 6.963 5.431 1.00 97.19 162 THR A C 1
ATOM 1259 O O . THR A 1 162 ? 4.619 6.282 4.518 1.00 97.19 162 THR A O 1
ATOM 1262 N N . TRP A 1 163 ? 2.998 7.638 5.290 1.00 97.62 163 TRP A N 1
ATOM 1263 C CA . TRP A 1 163 ? 2.263 7.689 4.023 1.00 97.62 163 TRP A CA 1
ATOM 1264 C C . TRP A 1 163 ? 3.110 8.297 2.899 1.00 97.62 163 TRP A C 1
ATOM 1266 O O . TRP A 1 163 ? 3.248 7.691 1.839 1.00 97.62 163 TRP A O 1
ATOM 1276 N N . ASN A 1 164 ? 3.717 9.462 3.135 1.00 97.06 164 ASN A N 1
ATOM 1277 C CA . ASN A 1 164 ? 4.507 10.171 2.130 1.00 97.06 164 ASN A CA 1
ATOM 1278 C C . ASN A 1 164 ? 5.748 9.378 1.694 1.00 97.06 164 ASN A C 1
ATOM 1280 O O . ASN A 1 164 ? 6.126 9.420 0.523 1.00 97.06 164 ASN A O 1
ATOM 1284 N N . ASP A 1 165 ? 6.408 8.674 2.617 1.00 96.88 165 ASP A N 1
ATOM 1285 C CA . ASP A 1 165 ? 7.551 7.815 2.299 1.00 96.88 165 ASP A CA 1
ATOM 1286 C C . ASP A 1 165 ? 7.138 6.612 1.436 1.00 96.88 165 ASP A C 1
ATOM 1288 O O . ASP A 1 165 ? 7.783 6.312 0.425 1.00 96.88 165 ASP A O 1
ATOM 1292 N N . PHE A 1 166 ? 6.026 5.966 1.789 1.00 97.50 166 PHE A N 1
ATOM 1293 C CA . PHE A 1 166 ? 5.453 4.876 1.008 1.00 97.50 166 PHE A CA 1
ATOM 1294 C C . PHE A 1 166 ? 4.996 5.342 -0.385 1.00 97.50 166 PHE A C 1
ATOM 1296 O O . PHE A 1 166 ? 5.389 4.747 -1.391 1.00 97.50 166 PHE A O 1
ATOM 1303 N N . GLU A 1 167 ? 4.241 6.442 -0.467 1.00 95.94 167 GLU A N 1
ATOM 1304 C CA . GLU A 1 167 ? 3.759 7.026 -1.723 1.00 95.94 167 GLU A CA 1
ATOM 1305 C C . GLU A 1 167 ? 4.922 7.409 -2.642 1.00 95.94 167 GLU A C 1
ATOM 1307 O O . GLU A 1 167 ? 4.925 7.059 -3.824 1.00 95.94 167 GLU A O 1
ATOM 1312 N N . ARG A 1 168 ? 5.953 8.069 -2.103 1.00 94.88 168 ARG A N 1
ATOM 1313 C CA . ARG A 1 168 ? 7.137 8.463 -2.874 1.00 94.88 168 ARG A CA 1
ATOM 1314 C C . ARG A 1 168 ? 7.838 7.257 -3.484 1.00 94.88 168 ARG A C 1
ATOM 1316 O O . ARG A 1 168 ? 8.199 7.302 -4.659 1.00 94.88 168 ARG A O 1
ATOM 1323 N N . TYR A 1 169 ? 8.045 6.198 -2.704 1.00 93.69 169 TYR A N 1
ATOM 1324 C CA . TYR A 1 169 ? 8.676 4.986 -3.217 1.00 93.69 169 TYR A CA 1
ATOM 1325 C C . TYR A 1 169 ? 7.815 4.316 -4.287 1.00 93.69 169 TYR A C 1
ATOM 1327 O O . TYR A 1 169 ? 8.320 3.952 -5.348 1.00 93.69 169 TYR A O 1
ATOM 1335 N N . PHE A 1 170 ? 6.506 4.217 -4.053 1.00 93.12 170 PHE A N 1
ATOM 1336 C CA . PHE A 1 170 ? 5.586 3.649 -5.029 1.00 93.12 170 PHE A CA 1
ATOM 1337 C C . PHE A 1 170 ? 5.626 4.406 -6.365 1.00 93.12 170 PHE A C 1
ATOM 1339 O O . PHE A 1 170 ? 5.714 3.792 -7.427 1.00 93.12 170 PHE A O 1
ATOM 1346 N N . GLN A 1 171 ? 5.622 5.740 -6.324 1.00 91.25 171 GLN A N 1
ATOM 1347 C CA . GLN A 1 171 ? 5.718 6.572 -7.525 1.00 91.25 171 GLN A CA 1
ATOM 1348 C C . GLN A 1 171 ? 7.003 6.296 -8.317 1.00 91.25 171 GLN A C 1
ATOM 1350 O O . GLN A 1 171 ? 6.948 6.187 -9.540 1.00 91.25 171 GLN A O 1
ATOM 1355 N N . GLN A 1 172 ? 8.140 6.099 -7.639 1.00 88.62 172 GLN A N 1
ATOM 1356 C CA . GLN A 1 172 ? 9.420 5.791 -8.292 1.00 88.62 172 GLN A CA 1
ATOM 1357 C C . GLN A 1 172 ? 9.401 4.471 -9.070 1.00 88.62 172 GLN A C 1
ATOM 1359 O O . GLN A 1 172 ? 10.040 4.375 -10.114 1.00 88.62 172 GLN A O 1
ATOM 1364 N N . ILE A 1 173 ? 8.698 3.456 -8.565 1.00 87.12 173 ILE A N 1
ATOM 1365 C CA . ILE A 1 173 ? 8.654 2.128 -9.198 1.00 87.12 173 ILE A CA 1
ATOM 1366 C C . ILE A 1 173 ? 7.478 1.964 -10.172 1.00 87.12 173 ILE A C 1
ATOM 1368 O O . ILE A 1 173 ? 7.497 1.070 -11.021 1.00 87.12 173 ILE A O 1
ATOM 1372 N N . CYS A 1 174 ? 6.439 2.792 -10.042 1.00 87.94 174 CYS A N 1
ATOM 1373 C CA . CYS A 1 174 ? 5.249 2.723 -10.880 1.00 87.94 174 CYS A CA 1
ATOM 1374 C C . CYS A 1 174 ? 5.392 3.564 -12.150 1.00 87.94 174 CYS A C 1
ATOM 1376 O O . CYS A 1 174 ? 5.086 3.063 -13.235 1.00 87.94 174 CYS A O 1
ATOM 1378 N N . VAL A 1 175 ? 5.857 4.813 -12.030 1.00 84.12 175 VAL A N 1
ATOM 1379 C CA . VAL A 1 175 ? 5.939 5.751 -13.157 1.00 84.12 175 VAL A CA 1
ATOM 1380 C C . VAL A 1 175 ? 7.037 5.325 -14.116 1.00 84.12 175 VAL A C 1
ATOM 1382 O O . VAL A 1 175 ? 8.176 5.083 -13.723 1.00 84.12 175 VAL A O 1
ATOM 1385 N N . LEU A 1 176 ? 6.699 5.278 -15.401 1.00 72.19 176 LEU A N 1
ATOM 1386 C CA . LEU A 1 176 ? 7.671 5.012 -16.452 1.00 72.19 176 LEU A CA 1
ATOM 1387 C C . LEU A 1 176 ? 8.078 6.320 -17.099 1.00 72.19 176 LEU A C 1
ATOM 1389 O O . LEU A 1 176 ? 7.358 6.856 -17.943 1.00 72.19 176 LEU A O 1
ATOM 1393 N N . ASP A 1 177 ? 9.242 6.830 -16.707 1.00 57.69 177 ASP A N 1
ATOM 1394 C CA . ASP A 1 177 ? 9.803 8.003 -17.359 1.00 57.69 177 ASP A CA 1
ATOM 1395 C C . ASP A 1 177 ? 10.279 7.621 -18.765 1.00 57.69 177 ASP A C 1
ATOM 1397 O O . ASP A 1 177 ? 11.276 6.918 -18.962 1.00 57.69 177 ASP A O 1
ATOM 1401 N N . ARG A 1 178 ? 9.528 8.062 -19.777 1.00 50.84 178 ARG A N 1
ATOM 1402 C CA . ARG A 1 178 ? 9.987 8.024 -21.163 1.00 50.84 178 ARG A CA 1
ATOM 1403 C C . ARG A 1 178 ? 10.958 9.177 -21.316 1.00 50.84 178 ARG A C 1
ATOM 1405 O O . ARG A 1 178 ? 10.538 10.279 -21.663 1.00 50.84 178 ARG A O 1
ATOM 1412 N N . GLY A 1 179 ? 12.233 8.913 -21.025 1.00 46.34 179 GLY A N 1
ATOM 1413 C CA . GLY A 1 179 ? 13.313 9.865 -21.270 1.00 46.34 179 GLY A CA 1
ATOM 1414 C C . GLY A 1 179 ? 13.102 10.567 -22.616 1.00 46.34 179 GLY A C 1
ATOM 1415 O O . GLY A 1 179 ? 12.911 9.899 -23.635 1.00 46.34 179 GLY A O 1
ATOM 1416 N N . LYS A 1 180 ? 13.029 11.900 -22.571 1.00 32.97 180 LYS A N 1
ATOM 1417 C CA . LYS A 1 180 ? 12.845 12.765 -23.744 1.00 32.97 180 LYS A CA 1
ATOM 1418 C C . LYS A 1 180 ? 13.980 12.615 -24.750 1.00 32.97 180 LYS A C 1
ATOM 1420 O O . LYS A 1 180 ? 15.143 12.477 -24.309 1.00 32.97 180 LYS A O 1
#

Radius of gyration: 32.41 Å; chains: 1; bounding box: 108×35×54 Å

pLDDT: mean 72.38, std 24.9, range [28.77, 97.62]